Protein AF-A0A2V6BFF6-F1 (afdb_monomer)

Secondary structure (DSSP, 8-state):
-PPPHHHHHHHHHHHHHHHHHHHHHHHHHHHHHHHHHHHHHHHHHHHHHHHHHHHHHHHH-TT--TT-GGGEEEEETTEEEE-----STTS--

Foldseek 3Di:
DPPDVVVVVVVVVVVVVVVVVVVVVVVVVVVVVVVVVVVVVVVVVVLVVVLAVVLVVQQPPPVDDQPRPSQWDDDDDVRIGHDGDDDPVPDDD

Solvent-accessible surface area (backbone atoms only — not comparable to full-atom values): 5556 Å² total; per-residue (Å²): 133,82,82,59,68,66,61,57,52,51,52,52,50,52,52,49,51,52,50,53,49,51,52,51,54,51,52,49,53,52,51,49,54,52,48,53,56,52,53,55,50,53,52,50,52,53,49,52,49,53,32,50,50,52,27,50,59,50,64,69,36,90,88,53,54,73,85,39,73,76,36,51,46,74,85,52,94,94,40,62,28,77,44,79,69,78,79,71,92,79,60,87,129

pLDDT: mean 84.99, std 10.72, range [49.62, 97.75]

Structure (mmCIF, N/CA/C/O backbone):
data_AF-A0A2V6BFF6-F1
#
_entry.id   AF-A0A2V6BFF6-F1
#
loop_
_atom_site.group_PDB
_atom_site.id
_atom_site.type_symbol
_atom_site.label_atom_id
_atom_site.label_alt_id
_a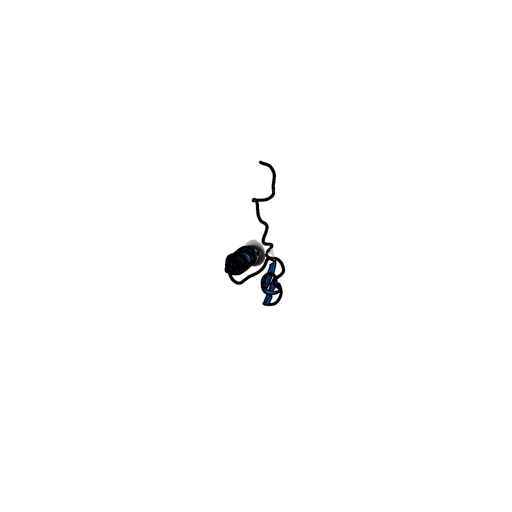tom_site.label_comp_id
_atom_site.label_asym_id
_atom_site.label_entity_id
_atom_site.label_seq_id
_atom_site.pdbx_PDB_ins_code
_atom_site.Cartn_x
_atom_site.Cartn_y
_atom_site.Cartn_z
_atom_site.occupancy
_atom_site.B_iso_or_equiv
_atom_site.auth_seq_id
_atom_site.auth_comp_id
_atom_site.auth_asym_id
_atom_site.auth_atom_id
_atom_site.pdbx_PDB_model_num
ATOM 1 N N . MET A 1 1 ? 43.173 0.918 -49.848 1.00 49.62 1 MET A N 1
ATOM 2 C CA . MET A 1 1 ? 41.781 1.426 -49.786 1.00 49.62 1 MET A CA 1
ATOM 3 C C . MET A 1 1 ? 41.613 2.216 -48.492 1.00 49.62 1 MET A C 1
ATOM 5 O O . MET A 1 1 ? 41.679 1.616 -47.430 1.00 49.62 1 MET A O 1
ATOM 9 N N . LYS A 1 2 ? 41.495 3.554 -48.544 1.00 56.00 2 LYS A N 1
ATOM 10 C CA . LYS A 1 2 ? 41.246 4.363 -47.333 1.00 56.00 2 LYS A CA 1
ATOM 11 C C . LYS A 1 2 ? 39.820 4.073 -46.842 1.00 56.00 2 LYS A C 1
ATOM 13 O O . LYS A 1 2 ? 38.904 4.179 -47.661 1.00 56.00 2 LYS A O 1
ATOM 18 N N . PRO A 1 3 ? 39.595 3.707 -45.568 1.00 57.94 3 PRO A N 1
ATOM 19 C CA . PRO A 1 3 ? 38.240 3.566 -45.055 1.00 57.94 3 PRO A CA 1
ATOM 20 C C . PRO A 1 3 ? 37.535 4.920 -45.191 1.00 57.94 3 PRO A C 1
ATOM 22 O O . PRO A 1 3 ? 38.000 5.939 -44.682 1.00 57.94 3 PRO A O 1
ATOM 25 N N . SER A 1 4 ? 36.449 4.945 -45.964 1.00 65.25 4 SER A N 1
ATOM 26 C CA . SER A 1 4 ? 35.648 6.149 -46.173 1.00 65.25 4 SER A CA 1
ATOM 27 C C . SER A 1 4 ? 35.088 6.607 -44.827 1.00 65.25 4 SER A C 1
ATOM 29 O O . SER A 1 4 ? 34.372 5.846 -44.173 1.00 65.25 4 SER A O 1
ATOM 31 N N . LYS A 1 5 ? 35.399 7.847 -44.420 1.00 69.38 5 LYS A N 1
ATOM 32 C CA . LYS A 1 5 ? 34.931 8.486 -43.171 1.00 69.38 5 LYS A CA 1
ATOM 33 C C . LYS A 1 5 ? 33.418 8.320 -42.941 1.00 69.38 5 LYS A C 1
ATOM 35 O O . LYS A 1 5 ? 32.980 8.219 -41.801 1.00 69.38 5 LYS A O 1
ATOM 40 N N . SER A 1 6 ? 32.641 8.215 -44.022 1.00 73.00 6 SER A N 1
ATOM 41 C CA . SER A 1 6 ? 31.193 7.977 -44.004 1.00 73.00 6 SER A CA 1
ATOM 42 C C . SER A 1 6 ? 30.792 6.651 -43.335 1.00 73.00 6 SER A C 1
ATOM 44 O O . SER A 1 6 ? 29.827 6.625 -42.576 1.00 73.00 6 SER A O 1
ATOM 46 N N . ARG A 1 7 ? 31.560 5.566 -43.521 1.00 75.62 7 ARG A N 1
ATOM 47 C CA . ARG A 1 7 ? 31.270 4.265 -42.885 1.00 75.62 7 ARG A CA 1
ATOM 48 C C . ARG A 1 7 ? 31.489 4.302 -41.370 1.00 75.62 7 ARG A C 1
ATOM 50 O O . ARG A 1 7 ? 30.691 3.741 -40.629 1.00 75.62 7 ARG A O 1
ATOM 57 N N . GLY A 1 8 ? 32.536 4.992 -40.913 1.00 82.50 8 GLY A N 1
ATOM 58 C CA . GLY A 1 8 ? 32.805 5.176 -39.483 1.00 82.50 8 GLY A CA 1
ATOM 59 C C . GLY A 1 8 ? 31.752 6.052 -38.800 1.00 82.50 8 GL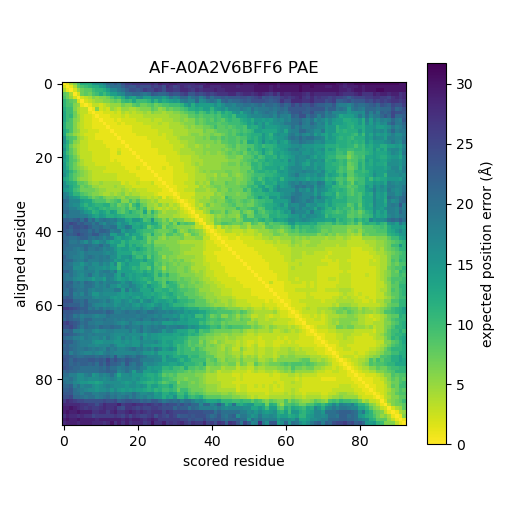Y A C 1
ATOM 60 O O . GLY A 1 8 ? 31.286 5.717 -37.717 1.00 82.50 8 GLY A O 1
ATOM 61 N N . ALA A 1 9 ? 31.318 7.126 -39.467 1.00 89.06 9 ALA A N 1
ATOM 62 C CA . ALA A 1 9 ? 30.251 7.992 -38.967 1.00 89.06 9 ALA A CA 1
ATOM 63 C C . ALA A 1 9 ? 28.906 7.253 -38.845 1.00 89.06 9 ALA A C 1
ATOM 65 O O . ALA A 1 9 ? 28.227 7.393 -37.832 1.00 89.06 9 ALA A O 1
ATOM 66 N N . ALA A 1 10 ? 28.547 6.424 -39.831 1.00 88.88 10 ALA A N 1
ATOM 67 C CA . ALA A 1 10 ? 27.332 5.609 -39.777 1.00 88.88 10 ALA A CA 1
ATOM 68 C C . ALA A 1 10 ? 27.364 4.593 -38.622 1.00 88.88 10 ALA A C 1
ATOM 70 O O . ALA A 1 10 ? 26.378 4.451 -37.901 1.00 88.88 10 ALA A O 1
ATOM 71 N N . LEU A 1 11 ? 28.510 3.935 -38.401 1.00 92.38 11 LEU A N 1
ATOM 72 C CA . LEU A 1 11 ? 28.683 3.017 -37.274 1.00 92.38 11 LEU A CA 1
ATOM 73 C C . LEU A 1 11 ? 28.559 3.739 -35.930 1.00 92.38 11 LEU A C 1
ATOM 75 O O . LEU A 1 11 ? 27.814 3.284 -35.065 1.00 92.38 11 LEU A O 1
ATOM 79 N N . LEU A 1 12 ? 29.210 4.893 -35.770 1.00 94.44 12 LEU A N 1
ATOM 80 C CA . LEU A 1 12 ? 29.087 5.696 -34.552 1.00 94.44 12 LEU A CA 1
ATOM 81 C C . LEU A 1 12 ? 27.646 6.145 -34.301 1.00 94.44 12 LEU A C 1
ATOM 83 O O . LEU A 1 12 ? 27.187 6.060 -33.166 1.00 94.44 12 LEU A O 1
ATOM 87 N N . LEU A 1 13 ? 26.919 6.560 -35.343 1.00 94.38 13 LEU A N 1
ATOM 88 C CA . LEU A 1 13 ? 25.506 6.927 -35.227 1.00 94.38 13 LEU A CA 1
ATOM 89 C C . LEU A 1 13 ? 24.637 5.741 -34.811 1.00 94.38 13 LEU A C 1
ATOM 91 O O . LEU A 1 13 ? 23.816 5.885 -33.909 1.00 94.38 13 LEU A O 1
ATOM 95 N N . SER A 1 14 ? 24.829 4.567 -35.416 1.00 94.12 14 SER A N 1
ATOM 96 C CA . SER A 1 14 ? 24.085 3.367 -35.016 1.00 94.12 14 SER A CA 1
ATOM 97 C C . SER A 1 14 ? 24.375 2.963 -33.570 1.00 94.12 14 SER A C 1
ATOM 99 O O . SER A 1 14 ? 23.456 2.613 -32.836 1.00 94.12 14 SER A O 1
ATOM 101 N N . LEU A 1 15 ? 25.628 3.079 -33.126 1.00 95.62 15 LEU A N 1
ATOM 102 C CA . LEU A 1 15 ? 26.022 2.742 -31.762 1.00 95.62 15 LEU A CA 1
ATOM 103 C C . LEU A 1 15 ? 25.449 3.741 -30.749 1.00 95.62 15 LEU A C 1
ATOM 105 O O . LEU A 1 15 ? 24.971 3.341 -29.691 1.00 95.62 15 LEU A O 1
ATOM 109 N N . TRP A 1 16 ? 25.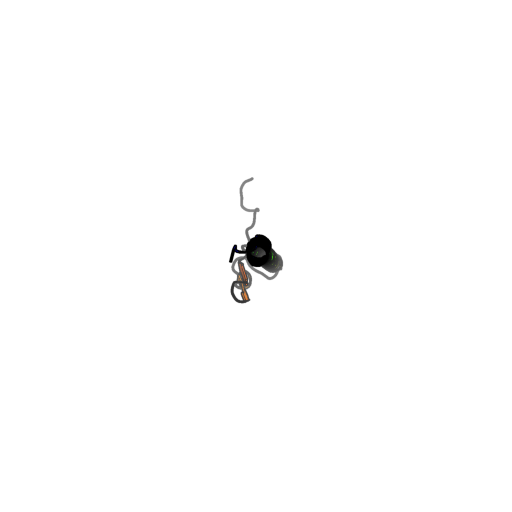409 5.023 -31.111 1.00 97.25 16 TRP A N 1
ATOM 110 C CA . TRP A 1 16 ? 24.710 6.053 -30.346 1.00 97.25 16 TRP A CA 1
ATOM 111 C C . TRP A 1 16 ? 23.210 5.793 -30.249 1.00 97.25 16 TRP A C 1
ATOM 113 O O . TRP A 1 16 ? 22.641 5.887 -29.164 1.00 97.25 16 TRP A O 1
ATOM 123 N N . ALA A 1 17 ? 22.568 5.434 -31.359 1.00 96.69 17 ALA A N 1
ATOM 124 C CA . ALA A 1 17 ? 21.146 5.119 -31.373 1.00 96.69 17 ALA A CA 1
ATOM 125 C C . ALA A 1 17 ? 20.831 3.914 -30.474 1.00 96.69 17 ALA A C 1
ATOM 127 O O . ALA A 1 17 ? 19.899 3.977 -29.677 1.00 96.69 17 ALA A O 1
ATOM 128 N N . LEU A 1 18 ? 21.638 2.851 -30.545 1.00 97.06 18 LEU A N 1
ATOM 129 C CA . LEU A 1 18 ? 21.497 1.679 -29.678 1.00 97.06 18 LEU A CA 1
ATOM 130 C C . LEU A 1 18 ? 21.704 2.029 -28.203 1.00 97.06 18 LEU A C 1
ATOM 132 O O . LEU A 1 18 ? 20.943 1.570 -27.355 1.00 97.06 18 LEU A O 1
ATOM 136 N N . PHE A 1 19 ? 22.694 2.868 -27.897 1.00 97.12 19 PHE A N 1
ATOM 137 C CA . PHE A 1 19 ? 22.948 3.326 -26.535 1.00 97.12 19 PHE A CA 1
ATOM 138 C C . PHE A 1 19 ? 21.763 4.119 -25.967 1.00 97.12 19 PHE A C 1
ATOM 140 O O . PHE A 1 19 ? 21.290 3.825 -24.870 1.00 97.12 19 PHE A O 1
ATOM 147 N N . LEU A 1 20 ? 21.241 5.086 -26.728 1.00 97.75 20 LEU A N 1
ATOM 148 C CA . LEU A 1 20 ? 20.086 5.884 -26.313 1.00 97.75 20 LEU A CA 1
ATOM 149 C C . LEU A 1 20 ? 18.825 5.029 -26.173 1.00 97.75 20 LEU A C 1
ATOM 151 O O . LEU A 1 20 ? 18.065 5.212 -25.224 1.00 97.75 20 LEU A O 1
ATOM 155 N N . LEU A 1 21 ? 18.625 4.069 -27.077 1.00 97.25 21 LEU A N 1
ATOM 156 C CA . LEU A 1 21 ? 17.508 3.135 -26.995 1.00 97.25 21 LEU A CA 1
ATOM 157 C C . LEU A 1 21 ? 17.602 2.268 -25.733 1.00 97.25 21 LEU A C 1
ATOM 159 O O . LEU A 1 21 ? 16.613 2.127 -25.018 1.00 97.25 21 LEU A O 1
ATOM 163 N N . ALA A 1 22 ? 18.786 1.738 -25.415 1.00 96.75 22 ALA A N 1
ATOM 164 C CA . ALA A 1 22 ? 19.002 0.964 -24.196 1.00 96.75 22 ALA A CA 1
ATOM 165 C C . ALA A 1 22 ? 18.737 1.801 -22.934 1.00 96.75 22 ALA A C 1
ATOM 167 O O . ALA A 1 22 ? 18.045 1.344 -22.024 1.00 96.75 22 ALA A O 1
ATOM 168 N N . ALA A 1 23 ? 19.223 3.046 -22.898 1.00 96.38 23 ALA A N 1
ATOM 169 C CA . ALA A 1 23 ? 18.974 3.965 -21.791 1.00 96.38 23 ALA A CA 1
ATOM 170 C C . ALA A 1 23 ? 17.474 4.265 -21.611 1.00 96.38 23 ALA A C 1
ATOM 172 O O . ALA A 1 23 ? 16.978 4.260 -20.484 1.00 96.38 23 ALA A O 1
ATOM 173 N N . LEU A 1 24 ? 16.739 4.469 -22.710 1.00 97.00 24 LEU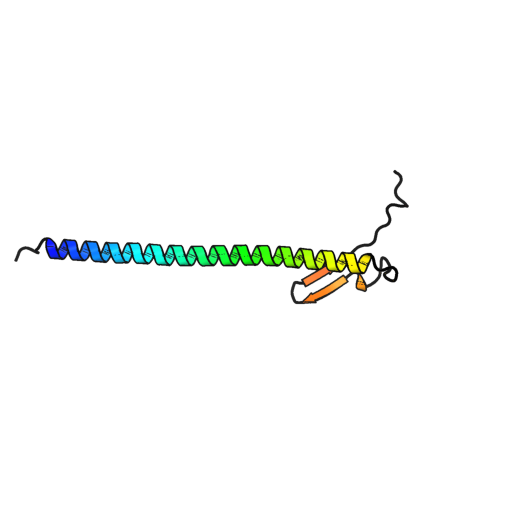 A N 1
ATOM 174 C CA . LEU A 1 24 ? 15.294 4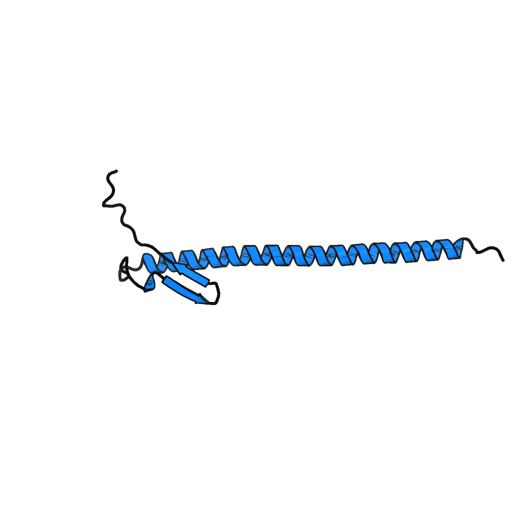.701 -22.685 1.00 97.00 24 LEU A CA 1
ATOM 175 C C . LEU A 1 24 ? 14.534 3.492 -22.127 1.00 97.00 24 LEU A C 1
ATOM 177 O O . LEU A 1 24 ? 13.686 3.650 -21.251 1.00 97.00 24 LEU A O 1
ATOM 181 N N . VAL A 1 25 ? 14.859 2.285 -22.600 1.00 96.38 25 VAL A N 1
ATOM 182 C CA . VAL A 1 25 ? 14.238 1.038 -22.124 1.00 96.38 25 VAL A CA 1
ATOM 183 C C . VAL A 1 25 ? 14.518 0.830 -20.633 1.00 96.38 25 VAL A C 1
ATOM 185 O O . VAL A 1 25 ? 13.600 0.509 -19.879 1.00 96.38 25 VAL A O 1
ATOM 188 N N . MET A 1 26 ? 15.752 1.079 -20.182 1.00 93.38 26 MET A N 1
ATOM 189 C CA . MET A 1 26 ? 16.118 0.964 -18.768 1.00 93.38 26 MET A CA 1
ATOM 190 C C . MET A 1 26 ? 15.373 1.989 -17.899 1.00 93.38 26 MET A C 1
ATOM 192 O O . MET A 1 26 ? 14.848 1.645 -16.842 1.00 93.38 26 MET A O 1
ATOM 196 N N . SER A 1 27 ? 15.273 3.241 -18.358 1.00 92.81 27 SER A N 1
ATOM 197 C CA . SER A 1 27 ? 14.513 4.294 -17.672 1.00 92.81 27 SER A CA 1
ATOM 198 C C . SER A 1 27 ? 13.030 3.939 -17.553 1.00 92.81 27 SER A C 1
ATOM 200 O O . SER A 1 27 ? 12.432 4.119 -16.491 1.00 92.81 27 SER A O 1
ATOM 202 N N . TRP A 1 28 ? 12.444 3.374 -18.610 1.00 93.44 28 TRP A N 1
ATOM 203 C CA . TRP A 1 28 ? 11.057 2.925 -18.600 1.00 93.44 28 TRP A CA 1
ATOM 204 C C . TRP A 1 28 ? 10.826 1.771 -17.618 1.00 93.44 28 TRP A C 1
ATOM 206 O O . TRP A 1 28 ? 9.874 1.830 -16.838 1.00 93.44 28 TRP A O 1
ATOM 216 N N . ALA A 1 29 ? 11.721 0.778 -17.586 1.00 91.19 29 ALA A N 1
ATOM 217 C CA . ALA A 1 29 ? 11.651 -0.335 -16.640 1.00 91.19 29 ALA A CA 1
ATOM 218 C C . ALA A 1 29 ? 11.704 0.146 -15.178 1.00 91.19 29 ALA A C 1
ATOM 220 O O . ALA A 1 29 ? 10.853 -0.232 -14.373 1.00 91.19 29 ALA A O 1
ATOM 221 N N . LEU A 1 30 ? 12.638 1.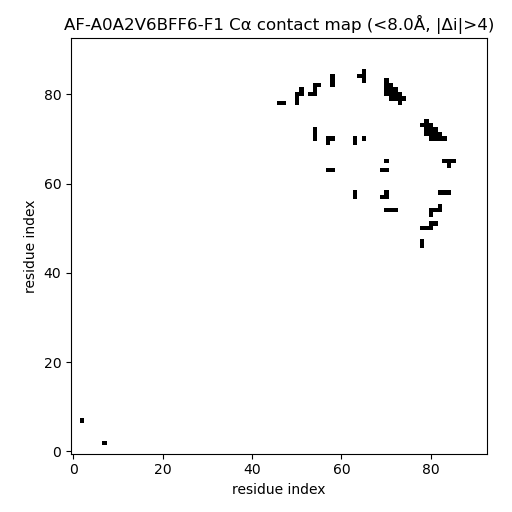047 -14.854 1.00 86.19 30 LEU A N 1
ATOM 222 C CA . LEU A 1 30 ? 12.748 1.640 -13.516 1.00 86.19 30 LEU A CA 1
ATOM 223 C C . LEU A 1 30 ? 11.517 2.485 -13.146 1.00 86.19 30 LEU A C 1
ATOM 225 O O . LEU A 1 30 ? 11.065 2.468 -12.002 1.00 86.19 30 LEU A O 1
ATOM 229 N N . ASN A 1 31 ? 10.945 3.214 -14.106 1.00 87.81 31 ASN A N 1
ATOM 230 C CA . ASN A 1 31 ? 9.731 3.998 -13.880 1.00 87.81 31 ASN A CA 1
ATOM 231 C C . ASN A 1 31 ? 8.498 3.111 -13.626 1.00 87.81 31 ASN A C 1
ATOM 233 O O . ASN A 1 31 ? 7.653 3.485 -12.814 1.00 87.81 31 ASN A O 1
ATOM 237 N N . ILE A 1 32 ? 8.381 1.953 -14.285 1.00 80.94 32 ILE A N 1
ATOM 238 C CA . ILE A 1 32 ? 7.303 0.992 -14.001 1.00 80.94 32 ILE A CA 1
ATOM 239 C C . ILE A 1 32 ? 7.447 0.430 -12.587 1.00 80.94 32 ILE A C 1
ATOM 241 O O . ILE A 1 32 ? 6.477 0.456 -11.833 1.00 80.94 32 ILE A O 1
ATOM 245 N N . ASP A 1 33 ? 8.643 -0.027 -12.216 1.00 79.06 33 ASP A N 1
ATOM 246 C CA . ASP A 1 33 ? 8.902 -0.613 -10.897 1.00 79.06 33 ASP A CA 1
ATOM 247 C C . ASP A 1 33 ? 8.596 0.376 -9.759 1.00 79.06 33 ASP A C 1
ATOM 249 O O . ASP A 1 33 ? 7.848 0.066 -8.831 1.00 79.06 33 ASP A O 1
ATOM 253 N N . SER A 1 34 ? 9.059 1.623 -9.903 1.00 75.44 34 SER A N 1
ATOM 254 C CA . SER A 1 34 ? 8.768 2.706 -8.956 1.00 75.44 34 SER A CA 1
ATOM 255 C C . SER A 1 34 ? 7.263 2.948 -8.790 1.00 75.44 34 SER A C 1
ATOM 257 O O . SER A 1 34 ? 6.761 3.035 -7.667 1.00 75.44 34 SER A O 1
ATOM 259 N N . ARG A 1 35 ? 6.509 2.989 -9.897 1.00 71.62 35 ARG A N 1
ATOM 260 C CA . ARG A 1 35 ? 5.053 3.199 -9.862 1.00 71.62 35 ARG A CA 1
ATOM 261 C C . ARG A 1 35 ? 4.319 2.032 -9.215 1.00 71.62 35 ARG A C 1
ATOM 263 O O . ARG A 1 35 ? 3.439 2.269 -8.397 1.00 71.62 35 ARG A O 1
ATOM 270 N N . LEU A 1 36 ? 4.694 0.793 -9.531 1.00 71.56 36 LEU A N 1
ATOM 271 C CA . LEU A 1 36 ? 4.093 -0.393 -8.917 1.00 71.56 36 LEU A CA 1
ATOM 272 C C . LEU A 1 36 ? 4.345 -0.441 -7.405 1.00 71.56 36 LEU A C 1
ATOM 274 O O . LEU A 1 36 ? 3.430 -0.754 -6.642 1.00 71.56 36 LEU A O 1
ATOM 278 N N . ASN A 1 37 ? 5.548 -0.080 -6.960 1.00 74.94 37 ASN A N 1
ATOM 279 C CA . ASN A 1 37 ? 5.887 -0.057 -5.540 1.00 74.94 37 ASN A CA 1
ATOM 280 C C . ASN A 1 37 ? 5.122 1.040 -4.768 1.00 74.94 37 ASN A C 1
ATOM 282 O O . ASN A 1 37 ? 4.599 0.796 -3.675 1.00 74.94 37 ASN A O 1
ATOM 286 N N . ILE A 1 38 ? 4.999 2.237 -5.355 1.00 73.19 38 ILE A N 1
ATOM 287 C CA . ILE A 1 38 ? 4.229 3.347 -4.770 1.00 73.19 38 ILE A CA 1
ATOM 288 C C . ILE A 1 38 ? 2.738 2.992 -4.710 1.00 73.19 38 ILE A C 1
ATOM 290 O O . ILE A 1 38 ? 2.149 3.039 -3.629 1.00 73.19 38 ILE A O 1
ATOM 294 N N . SER A 1 39 ? 2.141 2.539 -5.818 1.00 68.75 39 SER A N 1
ATOM 295 C CA . SER A 1 39 ? 0.725 2.150 -5.859 1.00 68.75 39 SER A CA 1
ATOM 296 C C . SER A 1 39 ? 0.407 0.986 -4.915 1.00 68.75 39 SER A C 1
ATOM 298 O O . SER A 1 39 ? -0.648 0.972 -4.283 1.00 68.75 39 SER A O 1
ATOM 300 N N . GLY A 1 40 ? 1.327 0.028 -4.754 1.00 74.38 40 GLY A N 1
ATOM 301 C CA . GLY A 1 40 ? 1.169 -1.060 -3.788 1.00 74.38 40 GLY A CA 1
ATOM 302 C C . GLY A 1 40 ? 1.163 -0.579 -2.334 1.00 74.38 40 GLY A C 1
ATOM 303 O O . GLY A 1 40 ? 0.434 -1.124 -1.506 1.00 74.38 40 GLY A O 1
ATOM 304 N N . THR A 1 41 ? 1.939 0.457 -2.011 1.00 78.31 41 THR A N 1
ATOM 305 C CA . THR A 1 41 ? 1.978 1.034 -0.659 1.00 78.31 41 THR A CA 1
ATOM 306 C C . THR A 1 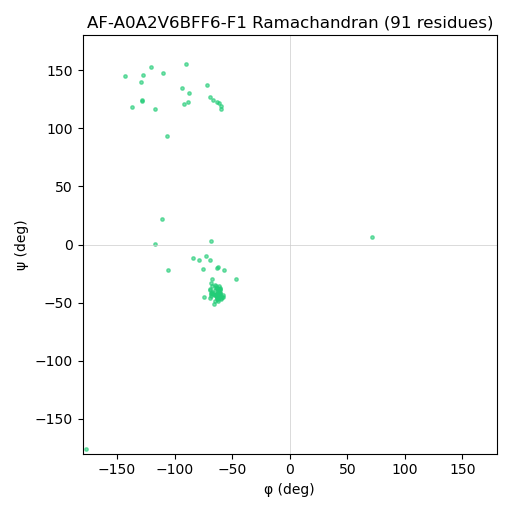41 ? 0.728 1.859 -0.362 1.00 78.31 41 THR A C 1
ATOM 308 O O . THR A 1 41 ? 0.123 1.678 0.694 1.00 78.31 41 THR A O 1
ATOM 311 N N . GLU A 1 42 ? 0.293 2.703 -1.299 1.00 78.31 42 GLU A N 1
ATOM 312 C CA . GLU A 1 42 ? -0.929 3.507 -1.157 1.00 78.31 42 GLU A CA 1
ATOM 313 C C . GLU A 1 42 ? -2.171 2.628 -0.987 1.00 78.31 42 GLU A C 1
ATOM 315 O O . GLU A 1 42 ? -2.974 2.857 -0.082 1.00 78.31 42 GLU A O 1
ATOM 320 N N . ASN A 1 43 ? -2.288 1.560 -1.783 1.00 84.62 43 ASN A N 1
ATOM 321 C CA . ASN A 1 43 ? -3.420 0.643 -1.683 1.00 84.62 43 ASN A CA 1
ATOM 322 C C . ASN A 1 43 ? -3.473 -0.063 -0.316 1.00 84.62 43 ASN A C 1
ATOM 324 O O . ASN A 1 43 ? -4.543 -0.224 0.261 1.00 84.62 43 ASN A O 1
ATOM 328 N N . ARG A 1 44 ? -2.314 -0.416 0.256 1.00 85.69 44 ARG A N 1
ATOM 329 C CA . ARG A 1 44 ? -2.235 -1.017 1.598 1.00 85.69 44 ARG A CA 1
ATOM 330 C C . ARG A 1 44 ? -2.614 -0.046 2.713 1.00 85.69 44 ARG A C 1
ATOM 332 O O . ARG A 1 44 ? -3.144 -0.482 3.730 1.00 85.69 44 ARG A O 1
ATOM 339 N N . ILE A 1 45 ? -2.318 1.244 2.556 1.00 89.38 45 ILE A N 1
ATOM 340 C CA . ILE A 1 45 ? -2.730 2.273 3.521 1.00 89.38 45 ILE A CA 1
ATOM 341 C C . ILE A 1 45 ? -4.247 2.449 3.468 1.00 89.38 45 ILE A C 1
ATOM 343 O O . ILE A 1 45 ? -4.892 2.444 4.515 1.00 89.38 45 ILE A O 1
ATOM 347 N N . LEU A 1 46 ? -4.816 2.537 2.263 1.00 89.62 46 LEU A N 1
ATOM 348 C CA . LEU A 1 46 ? -6.263 2.620 2.069 1.00 89.62 46 LEU A CA 1
ATOM 349 C C . LEU A 1 46 ? -6.979 1.403 2.670 1.00 89.62 46 LEU A C 1
ATOM 351 O O . LEU A 1 46 ? -7.959 1.544 3.398 1.00 89.62 46 LEU A O 1
ATOM 355 N N . GLU A 1 47 ? -6.449 0.209 2.421 1.00 90.44 47 GLU A N 1
ATOM 356 C CA . GLU A 1 47 ? -6.949 -1.042 2.982 1.00 90.44 47 GLU A CA 1
ATOM 357 C C . GLU A 1 47 ? -6.852 -1.056 4.515 1.00 90.44 47 GLU A C 1
ATOM 359 O O . GLU A 1 47 ? -7.836 -1.348 5.189 1.00 90.44 47 GLU A O 1
ATOM 364 N N . ALA A 1 48 ? -5.716 -0.656 5.095 1.00 90.62 48 ALA A N 1
ATOM 365 C CA . ALA A 1 48 ? -5.564 -0.546 6.545 1.00 90.62 48 ALA A CA 1
ATOM 366 C C . ALA A 1 48 ? -6.556 0.454 7.165 1.00 90.62 48 ALA A C 1
ATOM 368 O O . ALA A 1 48 ? -7.091 0.204 8.247 1.00 90.62 48 ALA A O 1
ATOM 369 N N . GLN A 1 49 ? -6.842 1.562 6.478 1.00 91.50 49 GLN A N 1
ATOM 370 C CA . GLN A 1 49 ? -7.824 2.545 6.925 1.00 91.50 49 GLN A CA 1
ATOM 371 C C . GLN A 1 49 ? -9.252 1.991 6.868 1.00 91.50 49 GLN A C 1
ATOM 373 O O . GLN A 1 49 ? -9.999 2.150 7.832 1.00 91.50 49 GLN A O 1
ATOM 378 N N . ALA A 1 50 ? -9.622 1.299 5.788 1.00 92.44 50 ALA A N 1
ATOM 379 C CA . ALA A 1 50 ? -10.919 0.634 5.674 1.00 92.44 50 ALA A CA 1
ATOM 380 C C . ALA A 1 50 ? -11.104 -0.431 6.771 1.00 92.44 50 ALA A C 1
ATOM 382 O O . ALA A 1 50 ? -12.169 -0.534 7.381 1.00 92.44 50 ALA A O 1
ATOM 383 N N . MET A 1 51 ? -10.039 -1.171 7.086 1.00 93.31 51 MET A N 1
ATOM 384 C CA . MET A 1 51 ? -10.013 -2.144 8.176 1.00 93.31 51 MET A CA 1
ATOM 385 C C . MET A 1 51 ? -10.190 -1.487 9.553 1.00 93.31 51 MET A C 1
ATOM 387 O O . MET A 1 51 ? -10.966 -1.976 10.374 1.00 93.31 51 MET A O 1
ATOM 391 N N . ALA A 1 52 ? -9.515 -0.363 9.806 1.00 92.25 52 ALA A N 1
ATOM 392 C CA . ALA A 1 52 ? -9.673 0.400 11.043 1.00 92.25 52 ALA A CA 1
ATOM 393 C C . ALA A 1 52 ? -11.094 0.971 11.192 1.00 92.25 52 ALA A C 1
ATOM 395 O O . ALA A 1 52 ? -11.682 0.868 12.269 1.00 92.25 52 ALA A O 1
ATOM 396 N N . ALA A 1 53 ? -11.662 1.515 10.111 1.00 92.50 53 ALA A N 1
ATOM 397 C CA . ALA A 1 53 ? -13.038 2.007 10.083 1.00 92.50 53 ALA A CA 1
ATOM 398 C C . ALA A 1 53 ? -14.042 0.882 10.375 1.00 92.50 53 ALA A C 1
ATOM 400 O O . ALA A 1 53 ? -14.897 1.037 11.241 1.00 92.50 53 ALA A O 1
ATOM 401 N N . SER A 1 54 ? -13.857 -0.287 9.754 1.00 90.44 54 SER A N 1
ATOM 402 C CA . SER A 1 54 ? -14.683 -1.475 10.009 1.00 90.44 54 SER A CA 1
ATOM 403 C C . SER A 1 54 ? -14.648 -1.883 11.488 1.00 90.44 54 SER A C 1
ATOM 405 O O . SER A 1 54 ? -15.682 -2.153 12.093 1.00 90.44 54 SER A O 1
ATOM 407 N N . GLY A 1 55 ? -13.464 -1.877 12.112 1.00 90.69 55 GLY A N 1
ATOM 408 C CA . GLY A 1 55 ? -13.329 -2.168 13.541 1.00 90.69 55 GLY A CA 1
ATOM 409 C C . GLY A 1 55 ? -14.026 -1.145 14.443 1.00 90.69 55 GLY A C 1
ATOM 410 O O . GLY A 1 55 ? -14.599 -1.521 15.466 1.00 90.69 55 GLY A O 1
ATOM 411 N N . ALA A 1 56 ? -14.024 0.134 14.058 1.00 91.75 56 ALA A N 1
ATOM 412 C CA . ALA A 1 56 ? -14.734 1.188 14.778 1.00 91.75 56 ALA A CA 1
ATOM 413 C C . ALA A 1 56 ? -16.262 1.038 14.670 1.00 91.75 56 ALA A C 1
ATOM 415 O O . ALA A 1 56 ? -16.959 1.166 15.677 1.00 91.75 56 ALA A O 1
ATOM 416 N N . GLU A 1 57 ? -16.781 0.707 13.484 1.00 91.38 57 GLU A N 1
ATOM 417 C CA . GLU A 1 57 ? -18.209 0.436 13.261 1.00 91.38 57 GLU A CA 1
ATOM 418 C C . GLU A 1 57 ? -18.709 -0.761 14.082 1.00 91.38 57 GLU A C 1
ATOM 420 O O . GLU A 1 57 ? -19.798 -0.739 14.662 1.00 91.38 57 GLU A O 1
ATOM 425 N N . VAL A 1 58 ? -17.885 -1.801 14.213 1.00 91.19 58 VAL A N 1
ATOM 426 C CA . VAL A 1 58 ? -18.214 -2.930 15.088 1.00 91.19 58 VAL A CA 1
ATOM 427 C C . VAL A 1 58 ? -18.181 -2.509 16.558 1.00 91.19 58 VAL A C 1
ATOM 429 O O . VAL A 1 58 ? -19.089 -2.852 17.315 1.00 91.19 58 VAL A O 1
ATOM 432 N N . ALA A 1 59 ? -17.187 -1.724 16.975 1.00 89.38 59 ALA A N 1
ATOM 433 C CA . ALA A 1 59 ? -17.038 -1.300 18.366 1.00 89.38 59 ALA A CA 1
ATOM 434 C C . ALA A 1 59 ? -18.141 -0.342 18.858 1.00 89.38 59 ALA A C 1
ATOM 436 O O . ALA A 1 59 ? -18.457 -0.358 20.046 1.00 89.38 59 ALA A O 1
ATOM 437 N N . ILE A 1 60 ? -18.740 0.474 17.978 1.00 90.75 60 ILE A N 1
ATOM 438 C CA . ILE A 1 60 ? -19.839 1.391 18.345 1.00 90.75 60 ILE A CA 1
ATOM 439 C C . ILE A 1 60 ? -21.197 0.681 18.467 1.00 90.75 60 ILE A C 1
ATOM 441 O O . ILE A 1 60 ? -22.156 1.240 19.000 1.00 90.75 60 ILE A O 1
ATOM 445 N N . THR A 1 61 ? -21.301 -0.559 17.988 1.00 90.38 61 THR A N 1
ATOM 446 C CA . THR A 1 61 ? -22.564 -1.297 18.004 1.00 90.38 61 THR A CA 1
ATOM 447 C C . THR A 1 61 ? -22.985 -1.611 19.456 1.00 90.38 61 THR A C 1
ATOM 449 O O . THR A 1 61 ? -22.235 -2.276 20.171 1.00 90.38 61 THR A O 1
ATOM 452 N N . PRO A 1 62 ? -24.201 -1.225 19.910 1.00 84.88 62 PRO A N 1
ATOM 453 C CA . PRO A 1 62 ? -24.595 -1.311 21.325 1.00 84.88 62 PRO A CA 1
ATOM 454 C C . PRO A 1 62 ? -24.632 -2.733 21.905 1.00 84.88 62 PRO A C 1
ATOM 456 O O . PRO A 1 62 ? -24.620 -2.919 23.120 1.00 84.88 62 PRO A O 1
ATOM 459 N N . THR A 1 63 ? -24.718 -3.752 21.050 1.00 88.12 63 THR A N 1
ATOM 460 C CA . THR A 1 63 ? -24.738 -5.166 21.449 1.00 88.12 63 THR A CA 1
ATOM 461 C C . THR A 1 63 ? -23.337 -5.746 21.662 1.00 88.12 63 THR A C 1
ATOM 463 O O . THR A 1 63 ? -23.204 -6.839 22.221 1.00 88.12 63 THR A O 1
ATOM 466 N N . ILE A 1 64 ? -22.287 -5.030 21.249 1.00 88.50 64 ILE A N 1
ATOM 467 C CA . ILE A 1 64 ? -20.897 -5.471 21.338 1.00 88.50 64 ILE A CA 1
ATOM 468 C C . ILE A 1 64 ? -20.309 -5.066 22.690 1.00 88.50 64 ILE A C 1
ATOM 470 O O . ILE A 1 64 ? -20.284 -3.902 23.079 1.00 88.50 64 ILE A O 1
ATOM 474 N N . LYS A 1 65 ? -19.829 -6.066 23.433 1.00 88.81 65 LYS A N 1
ATOM 475 C CA . LYS A 1 65 ? -19.177 -5.879 24.736 1.00 88.81 65 LYS A CA 1
ATOM 476 C C . LYS A 1 65 ? -17.662 -5.678 24.568 1.00 88.81 65 LYS A C 1
ATOM 478 O O . LYS A 1 65 ? -17.100 -6.239 23.630 1.00 88.81 65 LYS A O 1
ATOM 483 N N . PRO A 1 66 ? -16.970 -5.012 25.515 1.00 84.94 66 PRO A N 1
ATOM 484 C CA . PRO A 1 66 ? -15.519 -4.775 25.451 1.00 84.94 66 PRO A CA 1
ATOM 485 C C . PRO A 1 66 ? -14.624 -6.020 25.325 1.00 84.94 66 PRO A C 1
ATOM 487 O O . PRO A 1 66 ? -13.499 -5.902 24.861 1.00 84.94 66 PRO A O 1
ATOM 490 N N . ASN A 1 67 ? -15.119 -7.200 25.711 1.00 85.50 67 ASN A N 1
ATOM 491 C CA 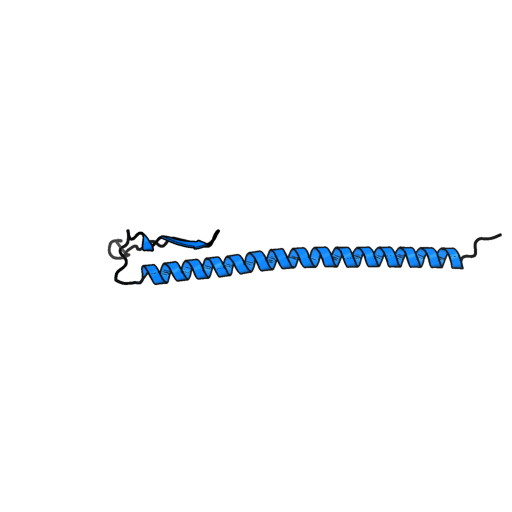. ASN A 1 67 ? -14.414 -8.484 25.578 1.00 85.50 67 ASN A CA 1
ATOM 492 C C . ASN A 1 67 ? -15.069 -9.398 24.524 1.00 85.50 67 ASN A C 1
ATOM 494 O O . ASN A 1 67 ? -14.968 -10.620 24.606 1.00 85.50 67 ASN A O 1
ATOM 498 N N . SER A 1 68 ? -15.834 -8.829 23.589 1.00 88.88 68 SER A N 1
ATOM 499 C CA . SER A 1 68 ? -16.483 -9.604 22.535 1.00 88.88 68 SER A CA 1
ATOM 500 C C . SER A 1 68 ? -15.448 -10.099 21.520 1.00 88.88 68 SER A C 1
ATOM 502 O O . SER 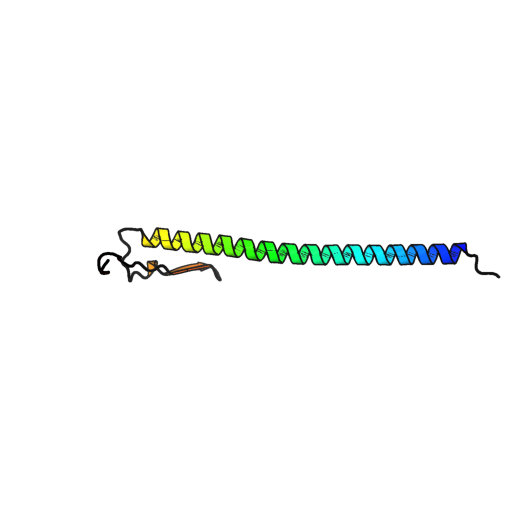A 1 68 ? -14.623 -9.299 21.079 1.00 88.88 68 SER A O 1
ATOM 504 N N . PRO A 1 69 ? -15.528 -11.365 21.066 1.00 88.56 69 PRO A N 1
ATOM 505 C CA . PRO A 1 69 ? -14.672 -11.863 19.989 1.00 88.56 69 PRO A CA 1
ATOM 506 C C . PRO A 1 69 ? -14.888 -11.109 18.669 1.00 88.56 69 PRO A C 1
ATOM 508 O O . PRO A 1 69 ? -14.008 -11.105 17.821 1.00 88.56 69 PRO A O 1
ATOM 511 N N . ASN A 1 70 ? -16.019 -10.413 18.507 1.00 88.31 70 ASN A N 1
ATOM 512 C CA . ASN A 1 70 ? -16.319 -9.621 17.311 1.00 88.31 70 ASN A CA 1
ATOM 513 C C . ASN A 1 70 ? -15.433 -8.366 17.178 1.00 88.31 70 ASN A C 1
ATOM 515 O O . ASN A 1 70 ? -15.398 -7.751 16.113 1.00 88.31 70 ASN A O 1
ATOM 519 N N . LEU A 1 71 ? -14.713 -7.980 18.238 1.00 90.44 71 LEU A N 1
ATOM 520 C CA . LEU A 1 71 ? -13.735 -6.890 18.194 1.00 90.44 71 LEU A CA 1
ATOM 521 C C . LEU A 1 71 ? -12.454 -7.267 17.438 1.00 90.44 71 LEU A C 1
ATOM 523 O O . LEU A 1 71 ? -11.657 -6.383 17.125 1.00 90.44 71 LEU A O 1
ATOM 527 N N . GLU A 1 72 ? -12.282 -8.545 17.105 1.00 92.44 72 GLU A N 1
ATOM 528 C CA . GLU A 1 72 ? -11.213 -9.050 16.254 1.00 92.44 72 GLU A CA 1
ATOM 529 C C . GLU A 1 72 ? -11.826 -9.671 14.995 1.00 92.44 72 GLU A C 1
ATOM 531 O O . GLU A 1 72 ? -12.554 -10.659 15.058 1.00 92.44 72 GLU A O 1
ATOM 536 N N . GLY A 1 73 ? -11.533 -9.097 13.830 1.00 89.31 73 GLY A N 1
ATOM 537 C CA . GLY A 1 73 ? -12.060 -9.586 12.556 1.00 89.31 73 GLY A CA 1
ATOM 538 C C . GLY A 1 73 ? -10.962 -9.828 11.534 1.00 89.31 73 GLY A C 1
ATOM 539 O O . GLY A 1 73 ? -9.965 -9.105 11.486 1.00 89.31 73 GLY A O 1
ATOM 540 N N . LYS A 1 74 ? -11.149 -10.853 10.698 1.00 91.38 74 LYS A N 1
ATOM 541 C CA . LYS A 1 74 ? -10.280 -11.188 9.562 1.00 91.38 74 LYS A CA 1
ATOM 542 C C . LYS A 1 74 ? -11.135 -11.339 8.309 1.00 91.38 74 LYS A C 1
ATOM 544 O O . LYS A 1 74 ? -12.046 -12.160 8.303 1.00 91.38 74 LYS A O 1
ATOM 549 N N . PHE A 1 75 ? -10.815 -10.589 7.257 1.00 85.38 75 PHE A N 1
ATOM 550 C CA . PHE A 1 75 ? -11.509 -10.669 5.963 1.00 85.38 75 PHE A CA 1
ATOM 551 C C . PHE A 1 75 ? -10.683 -11.391 4.890 1.00 85.38 75 PHE A C 1
ATOM 553 O O . PHE A 1 75 ? -11.245 -11.945 3.950 1.00 85.38 75 PHE A O 1
ATOM 560 N N . GLY A 1 76 ? -9.358 -11.460 5.055 1.00 84.31 76 GLY A N 1
ATOM 561 C CA . GLY A 1 76 ? -8.465 -12.086 4.086 1.00 84.31 76 GLY A CA 1
ATOM 562 C C . GLY A 1 76 ? -7.001 -12.106 4.534 1.00 84.31 76 GLY A C 1
ATOM 563 O O . GLY A 1 76 ? -6.675 -11.685 5.651 1.00 84.31 76 GLY A O 1
ATOM 564 N N . PRO A 1 77 ? -6.082 -12.594 3.681 1.00 79.12 77 PRO A N 1
ATOM 565 C CA . PRO A 1 77 ? -4.653 -12.579 3.969 1.00 79.12 77 PRO A CA 1
ATOM 566 C C . PRO A 1 77 ? -4.182 -11.131 4.164 1.00 79.12 77 PRO A C 1
ATOM 568 O O . PRO A 1 77 ? -4.234 -10.337 3.233 1.00 79.12 77 PRO A O 1
ATOM 571 N N . ARG A 1 78 ? -3.702 -10.792 5.370 1.00 82.06 78 ARG A N 1
ATOM 572 C CA . ARG A 1 78 ? -3.248 -9.440 5.785 1.00 82.06 78 ARG A CA 1
ATOM 573 C C . ARG A 1 78 ? -4.348 -8.379 5.973 1.00 82.06 78 ARG A C 1
ATOM 575 O O . ARG A 1 78 ? -4.011 -7.239 6.273 1.00 82.06 78 ARG A O 1
ATOM 582 N N . GLN A 1 79 ? -5.624 -8.752 5.889 1.00 88.56 79 GLN A N 1
ATOM 583 C CA . GLN A 1 79 ? -6.767 -7.876 6.166 1.00 88.56 79 GLN A CA 1
ATOM 584 C C . GLN A 1 79 ? -7.407 -8.271 7.503 1.00 88.56 79 GLN A C 1
ATOM 586 O O . GLN A 1 79 ? -8.243 -9.179 7.567 1.00 88.56 79 GLN A O 1
ATOM 591 N N . SER A 1 80 ? -6.991 -7.616 8.588 1.00 90.69 80 SER A N 1
ATOM 592 C CA . SER A 1 80 ? -7.522 -7.864 9.934 1.00 90.69 80 SER A CA 1
ATOM 593 C C . SER A 1 80 ? -7.636 -6.588 10.757 1.00 90.69 80 SER A C 1
ATOM 595 O O . SER A 1 80 ? -6.784 -5.710 10.629 1.00 90.69 80 SER A O 1
ATOM 597 N N . TYR A 1 81 ? -8.658 -6.494 11.604 1.00 91.94 81 TYR A N 1
ATOM 598 C CA . TYR A 1 81 ? -8.812 -5.402 12.563 1.00 91.94 81 TYR A CA 1
ATOM 599 C C . TYR A 1 81 ? -8.847 -5.946 13.989 1.00 91.94 81 TYR A C 1
ATOM 601 O O . TYR A 1 81 ? -9.252 -7.083 14.227 1.00 91.94 81 TYR A O 1
ATOM 609 N N . SER A 1 82 ? -8.428 -5.102 14.928 1.00 92.25 82 SER A N 1
ATOM 610 C CA . SER A 1 82 ? -8.551 -5.321 16.365 1.00 92.25 82 SER A CA 1
ATOM 611 C C . SER A 1 82 ? -9.003 -4.008 16.988 1.00 92.25 82 SER A C 1
ATOM 613 O O . SER A 1 82 ? -8.287 -3.011 16.909 1.00 92.25 82 SER A O 1
ATOM 615 N N . ALA A 1 83 ? -10.175 -4.004 17.609 1.00 90.38 83 ALA A N 1
ATOM 616 C CA . ALA A 1 83 ? -10.738 -2.845 18.288 1.00 90.38 83 ALA A CA 1
ATOM 617 C C . ALA A 1 83 ? -10.733 -3.053 19.809 1.00 90.38 83 ALA A C 1
ATOM 619 O O . ALA A 1 83 ? -10.886 -4.165 20.305 1.00 90.38 83 ALA A O 1
ATOM 620 N N . ARG A 1 84 ? -10.559 -1.972 20.573 1.00 88.81 84 ARG A N 1
ATOM 621 C CA . ARG A 1 84 ? -10.631 -2.000 22.037 1.00 88.81 84 ARG A CA 1
ATOM 622 C C . ARG A 1 84 ? -11.594 -0.921 22.502 1.00 88.81 84 ARG A C 1
ATOM 624 O O . ARG A 1 84 ? -11.396 0.248 22.194 1.00 88.81 84 ARG A O 1
ATOM 631 N N . ILE A 1 85 ? -12.608 -1.319 23.263 1.00 88.62 85 ILE A N 1
ATOM 632 C CA . ILE A 1 85 ? -13.557 -0.390 23.876 1.00 88.62 85 ILE A CA 1
ATOM 633 C C . ILE A 1 85 ? -13.035 -0.034 25.271 1.00 88.62 85 ILE A C 1
ATOM 635 O O . ILE A 1 85 ? -12.854 -0.914 26.112 1.00 88.62 85 ILE A O 1
ATOM 639 N N . THR A 1 86 ? -12.795 1.251 25.521 1.00 83.56 86 THR A N 1
ATOM 640 C CA . THR A 1 86 ? -12.402 1.788 26.832 1.00 83.56 86 THR A CA 1
ATOM 641 C C . THR A 1 86 ? -13.308 2.955 27.200 1.00 83.56 86 THR A C 1
ATOM 643 O O . THR A 1 86 ? -13.633 3.769 26.342 1.00 83.56 86 THR A O 1
ATOM 646 N N . GLY A 1 87 ? -13.710 3.053 28.467 1.00 79.62 87 GLY A N 1
ATOM 647 C CA . GLY A 1 87 ? -14.465 4.201 28.968 1.00 79.62 87 GLY A CA 1
ATOM 648 C C . GLY A 1 87 ? -13.544 5.258 29.576 1.00 79.62 87 GLY A C 1
ATOM 649 O O . GLY A 1 87 ? -12.675 4.926 30.377 1.00 79.62 87 GLY A O 1
ATOM 650 N N . GLU A 1 88 ? -13.767 6.529 29.244 1.00 75.06 88 GLU A N 1
ATOM 651 C CA . GLU A 1 88 ? -13.106 7.677 29.895 1.00 75.06 88 GLU A CA 1
ATOM 652 C C . GLU A 1 88 ? -13.692 7.959 31.297 1.00 75.06 88 GLU A C 1
ATOM 654 O O . GLU A 1 88 ? -13.026 8.530 32.153 1.00 75.06 88 GLU A O 1
ATOM 659 N N . GLY A 1 89 ? -14.919 7.499 31.582 1.00 66.19 89 GLY A N 1
ATOM 660 C CA . GLY A 1 89 ? -15.694 7.860 32.783 1.00 66.19 89 GLY A CA 1
ATOM 661 C C . GLY A 1 89 ? -15.176 7.354 34.139 1.00 66.19 89 GLY A C 1
ATOM 662 O O . GLY A 1 89 ? -15.839 7.568 35.147 1.00 66.19 89 GLY A O 1
ATOM 663 N N . GLY A 1 90 ? -14.027 6.674 34.180 1.00 58.62 90 GLY A N 1
ATOM 664 C CA . GLY A 1 90 ? -13.356 6.240 35.413 1.00 58.62 90 GLY A CA 1
ATOM 665 C C . GLY A 1 90 ? -11.975 6.865 35.627 1.00 58.62 90 GLY A C 1
ATOM 666 O O . GLY A 1 90 ? -11.306 6.540 36.606 1.00 58.62 90 GLY A O 1
ATOM 667 N N . ARG A 1 91 ? -11.520 7.728 34.710 1.00 63.47 91 ARG A N 1
ATOM 668 C CA . ARG A 1 91 ? -10.263 8.465 34.857 1.00 63.47 91 ARG A CA 1
ATOM 669 C C . ARG A 1 91 ? -10.557 9.757 35.618 1.00 63.47 91 ARG A C 1
ATOM 671 O O . ARG A 1 91 ? -11.502 10.466 35.287 1.00 63.47 91 ARG A O 1
ATOM 678 N N . LEU A 1 92 ? -9.777 10.034 36.662 1.00 64.25 92 LEU A N 1
ATOM 679 C CA . LEU A 1 92 ? -9.793 11.342 37.319 1.00 64.25 92 LEU A CA 1
ATOM 680 C C . LEU A 1 92 ? -9.326 12.381 36.286 1.00 64.25 92 LEU A C 1
ATOM 682 O O . LEU A 1 92 ? -8.248 12.202 35.716 1.00 64.25 92 LEU A O 1
ATOM 686 N N . ASN A 1 93 ? -10.159 13.394 36.026 1.00 63.56 93 ASN A N 1
ATOM 687 C CA . ASN A 1 93 ? -9.800 14.560 35.209 1.00 63.56 93 ASN A CA 1
ATOM 688 C C . ASN A 1 93 ? -8.833 15.473 35.962 1.00 63.56 93 ASN A C 1
ATOM 690 O O . ASN A 1 93 ? -9.086 15.708 37.166 1.00 63.56 93 ASN A O 1
#

Mean predicted aligned error: 10.72 Å

Nearest PDB structures (foldseek):
  6yxx-assembly1_E6  TM=4.302E-01  e=1.620E+00  Trypanosoma brucei brucei

Radius of gyration: 30.23 Å; Cα contacts (8 Å, |Δi|>4): 46; chains: 1; bounding box: 66×27×87 Å

Sequence (93 aa):
MKPSKSRGAALLLSLWALFLLAALVMSWALNIDSRLNISGTENRILEAQAMAASGAEVAITPTIKPNSPNLEGKFGPRQSYSARITGEGGRLN